Protein AF-A0A0B1TDK6-F1 (afdb_monomer_lite)

Sequence (48 aa):
MDMTNGKANTFIKGIENPHSLAISDEGTVYISQMHPNQIIQISLPDQA

InterPro domains:
  IPR011042 Six-bladed beta-propeller, TolB-like [G3DSA:2.120.10.30] (1-48)

Secondary structure (DSSP, 8-state):
--TTT----------SSEEEEEE-TT-EEEEEETTTTEEEEEEPPP--

Structure (mmCIF, N/CA/C/O backbone):
data_AF-A0A0B1TDK6-F1
#
_entry.i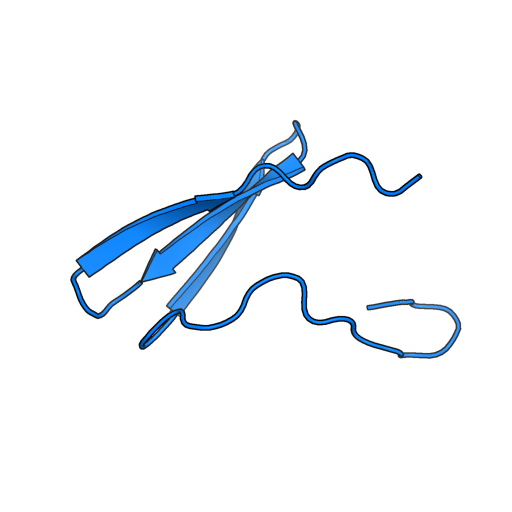d   AF-A0A0B1TDK6-F1
#
loop_
_atom_site.group_PDB
_atom_site.id
_atom_site.type_symbol
_atom_site.label_atom_id
_atom_site.label_alt_id
_atom_site.label_comp_id
_atom_site.label_asym_id
_atom_site.label_entity_id
_atom_site.label_seq_id
_atom_site.pdbx_PDB_ins_code
_atom_site.Cartn_x
_atom_site.Cartn_y
_atom_site.Cartn_z
_atom_site.occupancy
_atom_site.B_iso_or_equiv
_atom_site.auth_seq_id
_atom_site.auth_comp_id
_atom_site.auth_asym_id
_atom_site.auth_atom_id
_atom_site.pdbx_PDB_model_num
ATOM 1 N N . MET A 1 1 ? -10.733 5.145 5.936 1.00 82.75 1 MET A N 1
ATOM 2 C CA . MET A 1 1 ? -11.994 5.910 6.015 1.00 82.75 1 MET A CA 1
ATOM 3 C C . MET A 1 1 ? -12.216 6.212 7.475 1.00 82.75 1 MET A C 1
ATOM 5 O O . MET A 1 1 ? -12.095 5.297 8.276 1.00 82.75 1 MET A O 1
ATOM 9 N N . ASP A 1 2 ? -12.475 7.465 7.816 1.00 88.19 2 ASP A N 1
ATOM 10 C CA . ASP A 1 2 ? -12.934 7.811 9.153 1.00 88.19 2 ASP A CA 1
ATOM 11 C C . ASP A 1 2 ? -14.333 7.210 9.340 1.00 88.19 2 ASP A C 1
ATOM 13 O O . ASP A 1 2 ? -15.278 7.580 8.643 1.00 88.19 2 ASP A O 1
ATOM 17 N N . MET A 1 3 ? -14.452 6.231 10.237 1.00 90.38 3 MET A N 1
ATOM 18 C CA . MET A 1 3 ? -15.708 5.509 10.456 1.00 90.38 3 MET A CA 1
ATOM 19 C C . MET A 1 3 ? -16.743 6.330 11.239 1.00 90.38 3 MET A C 1
ATOM 21 O O . MET A 1 3 ? -17.888 5.905 11.345 1.00 90.38 3 MET A O 1
ATOM 25 N N . THR A 1 4 ? -16.375 7.504 11.761 1.00 95.75 4 THR A N 1
ATOM 26 C CA . THR A 1 4 ? -17.296 8.404 12.471 1.00 95.75 4 THR A CA 1
ATOM 27 C C . THR A 1 4 ? -18.066 9.318 11.520 1.00 95.75 4 THR A C 1
ATOM 29 O O . THR A 1 4 ? -19.228 9.629 11.770 1.00 95.75 4 THR A O 1
ATOM 32 N N . ASN A 1 5 ? -17.437 9.743 10.417 1.00 94.88 5 ASN A N 1
ATOM 33 C CA . ASN A 1 5 ? -17.999 10.731 9.486 1.00 94.88 5 ASN A CA 1
ATOM 34 C C . ASN A 1 5 ? -17.936 10.313 8.004 1.00 94.88 5 ASN A C 1
ATOM 36 O O . ASN A 1 5 ? -18.372 11.066 7.135 1.00 94.88 5 ASN A O 1
ATOM 40 N N . GLY A 1 6 ? -17.389 9.135 7.698 1.00 95.38 6 GLY A N 1
ATOM 41 C CA . GLY A 1 6 ? -17.301 8.586 6.346 1.00 95.38 6 GLY A CA 1
ATOM 42 C C . GLY A 1 6 ? -16.261 9.256 5.444 1.00 95.38 6 GLY A C 1
ATOM 43 O O . GLY A 1 6 ? -16.164 8.901 4.268 1.00 95.38 6 GLY A O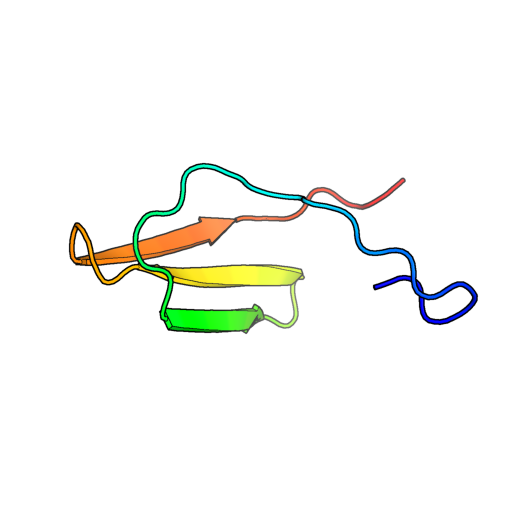 1
ATOM 44 N N . LYS A 1 7 ? -15.462 10.209 5.943 1.00 94.69 7 LYS A N 1
ATOM 45 C CA . LYS A 1 7 ? -14.445 10.876 5.124 1.00 94.69 7 LYS A CA 1
ATOM 46 C C . LYS A 1 7 ? -13.312 9.913 4.779 1.00 94.69 7 LYS A C 1
ATOM 48 O O . LYS A 1 7 ? -12.734 9.239 5.633 1.00 94.69 7 LYS A O 1
ATOM 53 N N . ALA A 1 8 ? -12.963 9.862 3.499 1.00 92.00 8 ALA A N 1
ATOM 54 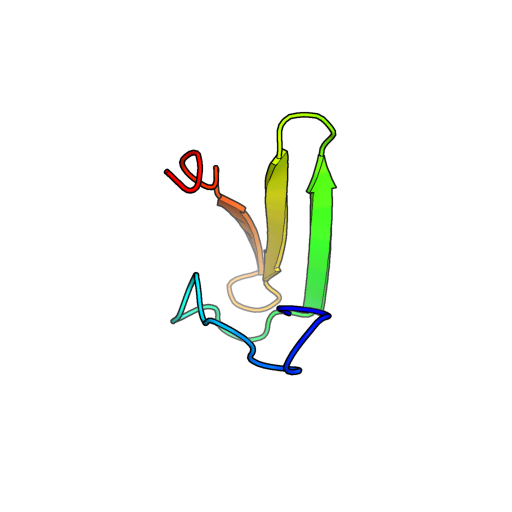C CA . ALA A 1 8 ? -11.783 9.166 3.008 1.00 92.00 8 ALA A CA 1
ATOM 55 C C . ALA A 1 8 ? -10.682 10.181 2.680 1.00 92.00 8 ALA A C 1
ATOM 57 O O . ALA A 1 8 ? -10.958 11.234 2.109 1.00 92.00 8 ALA A O 1
ATOM 58 N N . ASN A 1 9 ? -9.438 9.839 3.011 1.00 89.25 9 ASN A N 1
ATOM 59 C CA . ASN A 1 9 ? -8.258 10.624 2.662 1.00 89.25 9 ASN A CA 1
ATOM 60 C C . ASN A 1 9 ? -7.444 9.874 1.607 1.00 89.25 9 ASN A C 1
ATOM 62 O O . ASN A 1 9 ? -7.326 8.650 1.656 1.00 89.25 9 ASN A O 1
ATOM 66 N N . THR A 1 10 ? -6.871 10.612 0.658 1.00 90.38 10 THR A N 1
ATOM 67 C CA . THR A 1 10 ? -5.906 10.056 -0.298 1.00 90.38 10 THR A CA 1
ATOM 68 C C . THR A 1 10 ? -4.510 10.135 0.306 1.00 90.38 10 THR A C 1
ATOM 70 O O . THR A 1 10 ? -4.044 11.235 0.587 1.00 90.38 10 THR A O 1
ATOM 73 N N . PHE A 1 11 ? -3.841 8.995 0.478 1.00 87.56 11 PHE A N 1
ATOM 74 C CA . PHE A 1 11 ? -2.474 8.937 1.015 1.00 87.56 11 PHE A CA 1
ATOM 75 C C . PHE A 1 11 ? -1.406 8.705 -0.066 1.00 87.56 11 PHE A C 1
ATOM 77 O O . PHE A 1 11 ? -0.244 9.027 0.147 1.00 87.56 11 PHE A O 1
ATOM 84 N N . ILE A 1 12 ? -1.790 8.203 -1.245 1.00 90.00 12 ILE A N 1
ATOM 85 C CA . ILE A 1 12 ? -0.909 8.086 -2.412 1.00 90.00 12 ILE A CA 1
ATOM 86 C C . ILE A 1 12 ? -1.680 8.356 -3.709 1.00 90.00 12 ILE A C 1
ATOM 88 O O . ILE A 1 12 ? -2.878 8.091 -3.805 1.00 90.00 12 ILE A O 1
ATOM 92 N N . LYS A 1 13 ? -0.988 8.909 -4.709 1.00 92.00 13 LYS A N 1
ATOM 93 C CA . LYS A 1 13 ? -1.486 9.168 -6.068 1.00 92.00 13 LYS A CA 1
ATOM 94 C C . LYS A 1 13 ? -0.472 8.651 -7.091 1.00 92.00 13 LYS A C 1
ATOM 96 O O . LYS A 1 13 ? 0.682 8.427 -6.746 1.00 92.00 13 LYS A O 1
ATOM 101 N N . GLY A 1 14 ? -0.896 8.507 -8.347 1.00 92.56 14 GLY A N 1
ATOM 102 C CA . GLY A 1 14 ? 0.000 8.157 -9.458 1.00 92.56 14 GLY A CA 1
ATOM 103 C C . GLY A 1 14 ? 0.288 6.662 -9.621 1.00 92.56 14 GLY A C 1
ATOM 104 O O . GLY A 1 14 ? 1.175 6.306 -10.386 1.00 92.56 14 GLY A O 1
ATOM 105 N N . ILE A 1 15 ? -0.453 5.789 -8.932 1.00 92.50 15 ILE A N 1
ATOM 106 C CA . ILE A 1 15 ? -0.386 4.345 -9.175 1.00 92.50 15 ILE A CA 1
ATOM 107 C C . ILE A 1 15 ? -1.263 4.019 -10.380 1.00 92.50 15 ILE A C 1
ATOM 109 O O . ILE A 1 15 ? -2.471 4.254 -10.360 1.00 92.50 15 ILE A O 1
ATOM 113 N N . GLU A 1 16 ? -0.649 3.473 -11.421 1.00 95.25 16 GLU A N 1
ATOM 114 C CA . GLU A 1 16 ? -1.330 3.094 -12.653 1.00 95.25 16 GLU A CA 1
ATOM 115 C C . GLU A 1 16 ? -1.831 1.646 -12.571 1.00 95.25 16 GLU A C 1
ATOM 117 O O . GLU A 1 16 ? -1.072 0.730 -12.273 1.00 95.25 16 GLU A O 1
ATOM 122 N N . ASN A 1 17 ? -3.122 1.435 -12.831 1.00 95.12 17 ASN A N 1
ATOM 123 C CA . ASN A 1 17 ? -3.779 0.124 -12.784 1.00 95.12 17 ASN A CA 1
ATOM 124 C C . ASN A 1 17 ? -3.494 -0.698 -11.493 1.00 95.12 17 ASN A C 1
ATOM 126 O O . ASN A 1 17 ? -2.977 -1.821 -11.570 1.00 95.12 17 ASN A O 1
ATOM 130 N N . PRO A 1 18 ? -3.786 -0.157 -10.289 1.00 94.88 18 PRO A N 1
ATOM 131 C CA . PRO A 1 18 ? -3.700 -0.922 -9.047 1.00 94.88 18 PRO A CA 1
ATOM 132 C C . PRO A 1 18 ? -4.777 -2.013 -9.015 1.00 94.88 18 PRO A C 1
ATOM 134 O O . PRO A 1 18 ? -5.931 -1.755 -9.350 1.00 94.88 18 PRO A O 1
ATOM 137 N N . HIS A 1 19 ? -4.413 -3.219 -8.580 1.00 95.44 19 HIS A N 1
ATOM 138 C CA . HIS A 1 19 ? -5.339 -4.359 -8.562 1.00 95.44 19 HIS A CA 1
ATOM 139 C C . HIS A 1 19 ? -5.671 -4.882 -7.163 1.00 95.44 19 HIS A C 1
ATOM 141 O O . HIS A 1 19 ? -6.792 -5.314 -6.915 1.00 95.44 19 HIS A O 1
ATOM 147 N N . SER A 1 20 ? -4.710 -4.846 -6.243 1.00 96.00 20 SER A N 1
ATOM 148 C CA . SER A 1 20 ? -4.854 -5.382 -4.892 1.00 96.00 20 SER A CA 1
ATOM 149 C C . SER A 1 20 ? -4.001 -4.590 -3.908 1.00 96.00 20 SER A C 1
ATOM 151 O O . SER A 1 20 ? -3.017 -3.952 -4.298 1.00 96.00 20 SER A O 1
ATOM 153 N N . LEU A 1 21 ? -4.396 -4.634 -2.636 1.00 95.50 21 LEU A N 1
ATOM 154 C CA . LEU A 1 21 ? -3.731 -3.984 -1.516 1.00 95.50 21 LEU A CA 1
ATOM 155 C C . LEU A 1 21 ? -3.720 -4.927 -0.308 1.00 95.50 21 LEU A C 1
ATOM 157 O O . LEU A 1 21 ? -4.742 -5.531 0.015 1.00 95.50 21 LEU A O 1
ATOM 161 N N . ALA A 1 22 ? -2.579 -5.010 0.370 1.00 95.88 22 ALA A N 1
ATOM 162 C CA . ALA A 1 22 ? -2.414 -5.702 1.643 1.00 95.88 22 ALA A CA 1
ATOM 163 C C . ALA A 1 22 ? -1.664 -4.802 2.631 1.00 95.88 22 ALA A C 1
ATOM 165 O O . ALA A 1 22 ? -0.879 -3.946 2.224 1.00 95.88 22 ALA A O 1
ATOM 166 N N . ILE A 1 23 ? -1.916 -4.988 3.922 1.00 93.31 23 ILE A N 1
ATOM 167 C CA . ILE A 1 23 ? -1.264 -4.244 5.001 1.00 93.31 23 ILE A CA 1
ATOM 168 C C . ILE A 1 23 ? -0.642 -5.275 5.935 1.00 93.31 23 ILE A C 1
ATOM 170 O O . ILE A 1 23 ? -1.301 -6.259 6.271 1.00 93.31 23 ILE A O 1
ATOM 174 N N . SER A 1 24 ? 0.617 -5.076 6.300 1.00 92.31 24 SER A N 1
ATOM 175 C CA . SER A 1 24 ? 1.312 -5.912 7.274 1.00 92.31 24 SER A CA 1
ATOM 176 C C . SER A 1 24 ? 1.074 -5.451 8.714 1.00 92.31 24 SER A C 1
ATOM 178 O O . SER A 1 24 ? 0.547 -4.361 8.951 1.00 92.31 24 SER A O 1
ATOM 180 N N . ASP A 1 25 ? 1.477 -6.271 9.684 1.00 90.69 25 ASP A N 1
ATOM 181 C CA . ASP A 1 25 ? 1.269 -6.003 11.114 1.00 90.69 25 ASP A CA 1
ATOM 182 C C . ASP A 1 25 ? 2.005 -4.737 11.592 1.00 90.69 25 ASP A C 1
ATOM 184 O O . ASP A 1 25 ? 1.550 -4.045 12.499 1.00 90.69 25 ASP A O 1
ATOM 188 N N . GLU A 1 26 ? 3.116 -4.392 10.943 1.00 89.12 26 GLU A N 1
ATOM 189 C CA . GLU A 1 26 ? 3.892 -3.170 11.164 1.00 89.12 26 GLU A CA 1
ATOM 190 C C . GLU A 1 26 ? 3.351 -1.937 10.414 1.00 89.12 26 GLU A C 1
ATOM 192 O O . GLU A 1 26 ? 3.974 -0.877 10.436 1.00 89.12 26 GLU A O 1
ATOM 197 N N . GLY A 1 27 ? 2.208 -2.056 9.731 1.00 88.56 27 GLY A N 1
ATOM 198 C CA . GLY A 1 27 ? 1.550 -0.940 9.045 1.00 88.56 27 GLY A CA 1
ATOM 199 C C . GLY A 1 27 ? 2.126 -0.603 7.667 1.00 88.56 27 GLY A C 1
ATOM 200 O O . GLY A 1 27 ? 1.800 0.445 7.100 1.00 88.56 27 GLY A O 1
ATOM 201 N N . THR A 1 28 ? 2.958 -1.477 7.092 1.00 92.25 28 THR A N 1
ATOM 202 C CA . THR A 1 28 ? 3.441 -1.300 5.719 1.00 92.25 28 THR A CA 1
ATOM 203 C C . THR A 1 28 ? 2.355 -1.713 4.732 1.00 92.25 28 THR A C 1
ATOM 205 O O . THR A 1 28 ? 1.773 -2.792 4.821 1.00 92.25 28 THR A O 1
ATOM 208 N N . VAL A 1 29 ? 2.087 -0.845 3.759 1.00 94.06 29 VAL A N 1
ATOM 209 C CA . VAL A 1 29 ? 1.102 -1.080 2.706 1.00 94.06 29 VAL A CA 1
ATOM 210 C C . VAL A 1 29 ? 1.803 -1.603 1.458 1.00 94.06 29 VAL A C 1
ATOM 212 O O . VAL A 1 29 ? 2.720 -0.968 0.934 1.00 94.06 29 VAL A O 1
ATOM 215 N N . TYR A 1 30 ? 1.323 -2.734 0.954 1.00 95.62 30 TYR A N 1
ATOM 216 C CA . TYR A 1 30 ? 1.756 -3.359 -0.288 1.00 95.62 30 TYR A CA 1
ATOM 217 C C . TYR A 1 30 ? 0.655 -3.236 -1.333 1.00 95.62 30 TYR A C 1
ATOM 219 O O . TYR A 1 30 ? -0.495 -3.586 -1.070 1.00 95.62 30 TYR A O 1
ATOM 227 N N . ILE A 1 31 ? 0.998 -2.757 -2.527 1.00 96.12 31 ILE A N 1
ATOM 228 C CA . ILE A 1 31 ? 0.046 -2.549 -3.622 1.00 96.12 31 ILE A CA 1
ATOM 229 C C . ILE A 1 31 ? 0.544 -3.290 -4.855 1.00 96.12 31 ILE A C 1
ATOM 231 O O . ILE A 1 31 ? 1.661 -3.050 -5.316 1.00 96.12 31 ILE A O 1
ATOM 235 N N . SER A 1 32 ? -0.291 -4.164 -5.420 1.00 97.50 32 SER A N 1
ATOM 236 C CA . SER A 1 32 ? 0.014 -4.817 -6.692 1.00 97.50 32 SER A CA 1
ATOM 237 C C . SER A 1 32 ? -0.370 -3.902 -7.855 1.00 97.50 32 SER A C 1
ATOM 239 O O . SER A 1 32 ? -1.556 -3.624 -8.068 1.00 97.50 32 SER A O 1
ATOM 241 N N . GLN A 1 33 ? 0.623 -3.460 -8.619 1.00 96.06 33 GLN A N 1
ATOM 242 C CA . GLN A 1 33 ? 0.460 -2.578 -9.766 1.00 96.06 33 GLN A CA 1
ATOM 243 C C . GLN A 1 33 ? 0.609 -3.368 -11.074 1.00 96.06 33 GLN A C 1
ATOM 245 O O . GLN A 1 33 ? 1.687 -3.878 -11.376 1.00 96.06 33 GLN A O 1
ATOM 250 N N . MET A 1 34 ? -0.455 -3.448 -11.877 1.00 94.88 34 MET A N 1
ATOM 251 C CA . MET A 1 34 ? -0.472 -4.231 -13.127 1.00 94.88 34 MET A CA 1
ATOM 252 C C . MET A 1 34 ? 0.192 -3.531 -14.323 1.00 94.88 34 MET A C 1
ATOM 254 O O . MET A 1 34 ? 0.406 -4.141 -15.365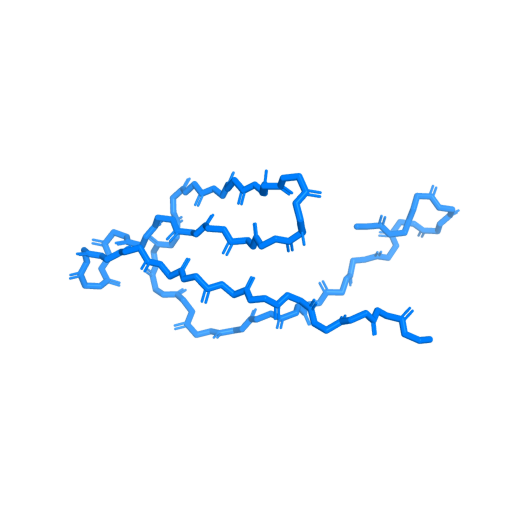 1.00 94.88 34 MET A O 1
ATOM 258 N N . HIS A 1 35 ? 0.520 -2.248 -14.211 1.00 92.56 35 HIS A N 1
ATOM 259 C CA . HIS A 1 35 ? 1.357 -1.540 -15.179 1.00 92.56 35 HIS A CA 1
ATOM 260 C C . HIS A 1 35 ? 2.208 -0.545 -14.397 1.00 92.56 35 HIS A C 1
ATOM 262 O O . HIS A 1 35 ? 1.622 0.350 -13.796 1.00 92.56 35 HIS A O 1
ATOM 268 N N . PRO A 1 36 ? 3.540 -0.709 -14.295 1.00 94.12 36 PRO A N 1
ATOM 269 C CA . PRO A 1 36 ? 4.446 -1.517 -15.125 1.00 94.12 36 PRO A CA 1
ATOM 270 C C . PRO A 1 36 ? 4.783 -2.929 -14.578 1.00 94.12 36 PRO A C 1
ATOM 272 O O . PRO A 1 36 ? 5.903 -3.394 -14.761 1.00 94.12 36 PRO A O 1
ATOM 275 N N . ASN A 1 37 ? 3.839 -3.635 -13.938 1.00 96.06 37 ASN A N 1
ATOM 276 C CA . ASN A 1 37 ? 4.043 -4.956 -13.305 1.00 96.06 37 ASN A CA 1
AT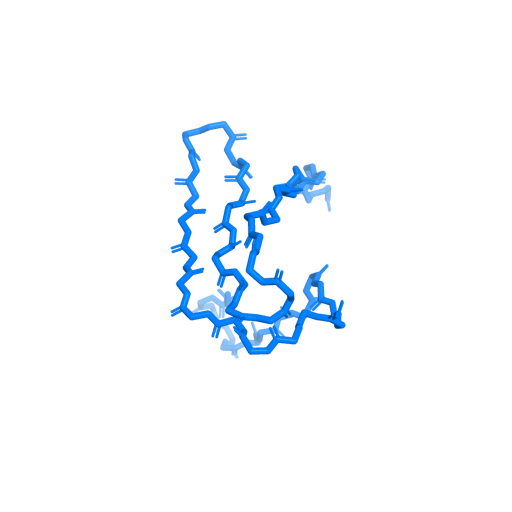OM 277 C C . ASN A 1 37 ? 5.010 -4.924 -12.111 1.00 96.06 37 ASN A C 1
ATOM 279 O O . ASN A 1 37 ? 6.083 -5.524 -12.140 1.00 96.06 37 ASN A O 1
ATOM 283 N N . GLN A 1 38 ? 4.621 -4.237 -11.040 1.00 96.62 38 GLN A N 1
ATOM 284 C CA . GLN A 1 38 ? 5.450 -4.113 -9.841 1.00 96.62 38 GLN A CA 1
ATOM 285 C C . GLN A 1 38 ? 4.630 -4.187 -8.553 1.00 96.62 38 GLN A C 1
ATOM 287 O O . GLN A 1 38 ? 3.410 -4.019 -8.561 1.00 96.62 38 GLN A O 1
ATOM 292 N N . ILE A 1 39 ? 5.319 -4.415 -7.435 1.00 96.44 39 ILE A N 1
ATOM 293 C CA . ILE A 1 39 ? 4.754 -4.261 -6.095 1.00 96.44 39 ILE A CA 1
ATOM 294 C C . ILE A 1 39 ? 5.293 -2.962 -5.509 1.00 96.44 39 ILE A C 1
ATOM 296 O O . ILE A 1 39 ? 6.504 -2.794 -5.379 1.00 96.44 39 ILE A O 1
ATOM 300 N N . ILE A 1 40 ? 4.395 -2.044 -5.164 1.00 95.12 40 ILE A N 1
ATOM 301 C CA . ILE A 1 40 ? 4.753 -0.816 -4.455 1.00 95.12 40 ILE A CA 1
ATOM 302 C C . ILE A 1 40 ? 4.663 -1.095 -2.958 1.00 95.12 40 ILE A C 1
ATOM 304 O O . ILE A 1 40 ? 3.655 -1.625 -2.491 1.00 95.12 40 ILE A O 1
ATOM 308 N N . GLN A 1 41 ? 5.697 -0.701 -2.220 1.00 94.94 41 GLN A N 1
ATOM 309 C CA . GLN A 1 41 ? 5.734 -0.740 -0.764 1.00 94.94 41 GLN A CA 1
ATOM 310 C C . GLN A 1 41 ? 5.734 0.687 -0.214 1.00 94.94 41 GLN A C 1
ATOM 312 O O . GLN A 1 41 ? 6.527 1.524 -0.646 1.00 94.94 41 GLN A O 1
ATOM 317 N N . ILE A 1 42 ? 4.849 0.962 0.741 1.00 91.25 42 ILE A N 1
ATOM 318 C CA . ILE A 1 42 ? 4.717 2.273 1.377 1.00 91.25 42 ILE A CA 1
ATOM 319 C C . ILE A 1 42 ? 4.665 2.061 2.880 1.00 91.25 42 ILE A C 1
ATOM 321 O O . ILE A 1 42 ? 3.740 1.432 3.391 1.00 91.25 42 ILE A O 1
ATOM 325 N N . SER A 1 43 ? 5.627 2.631 3.592 1.00 86.56 43 SER A N 1
ATOM 326 C CA . SER A 1 43 ? 5.512 2.803 5.035 1.00 86.56 43 SER A CA 1
ATOM 327 C C . SER A 1 43 ? 4.706 4.068 5.286 1.00 86.56 43 SER A C 1
ATOM 329 O O . SER A 1 43 ? 5.122 5.162 4.897 1.00 86.56 43 SER A O 1
ATOM 331 N N . LEU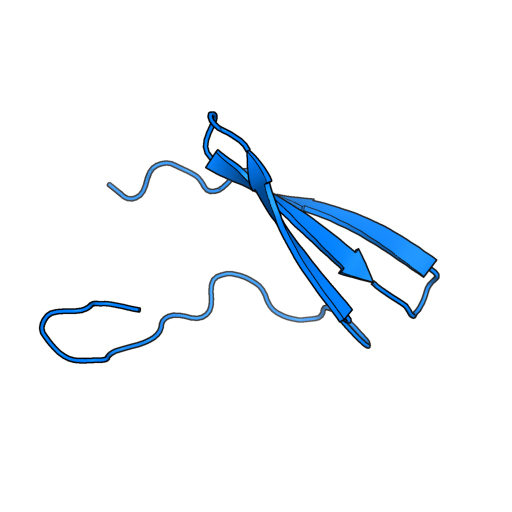 A 1 44 ? 3.523 3.920 5.877 1.00 74.75 44 LEU A N 1
ATOM 332 C CA . LEU A 1 44 ? 2.759 5.074 6.327 1.00 74.75 44 LEU A CA 1
ATOM 333 C C . LEU A 1 44 ? 3.491 5.653 7.545 1.00 74.75 44 LEU A C 1
ATOM 335 O O . LEU A 1 44 ? 3.696 4.915 8.507 1.00 74.75 44 LEU A O 1
ATOM 339 N N . PRO A 1 45 ? 3.934 6.924 7.522 1.00 66.19 45 PRO A N 1
ATOM 340 C CA . PRO A 1 45 ? 4.413 7.552 8.744 1.00 66.19 45 PRO A CA 1
ATOM 341 C C . PRO A 1 45 ? 3.272 7.554 9.764 1.00 66.19 45 PRO A C 1
ATOM 343 O O . PRO A 1 45 ? 2.110 7.716 9.370 1.00 66.19 45 PRO A O 1
ATOM 346 N N . ASP A 1 46 ? 3.607 7.376 11.045 1.00 58.66 46 ASP A N 1
ATOM 347 C CA . ASP A 1 46 ? 2.639 7.483 12.137 1.00 58.66 46 ASP A CA 1
ATOM 348 C C . ASP A 1 46 ? 1.795 8.745 11.928 1.00 58.66 46 ASP A C 1
ATOM 350 O O . ASP A 1 46 ? 2.326 9.852 11.783 1.00 58.66 46 ASP A O 1
ATOM 354 N N . GLN A 1 47 ? 0.473 8.575 11.840 1.00 54.72 47 GLN A N 1
ATOM 355 C CA . GLN A 1 47 ? -0.439 9.712 11.844 1.00 54.72 47 GLN A CA 1
ATOM 356 C C . GLN A 1 47 ? -0.385 10.332 13.242 1.00 54.72 47 GLN A C 1
ATOM 358 O O . GLN A 1 47 ? -1.026 9.828 14.161 1.00 54.72 47 GLN A O 1
ATOM 363 N N . ALA A 1 48 ? 0.436 11.373 13.392 1.00 38.62 48 ALA A N 1
ATOM 364 C CA . ALA A 1 48 ? 0.458 12.246 14.563 1.00 38.62 48 ALA A CA 1
ATOM 365 C C . ALA A 1 48 ? -0.844 13.050 14.696 1.00 38.62 48 ALA A C 1
ATOM 367 O O . ALA A 1 48 ? -1.418 13.431 13.646 1.00 38.62 48 ALA A O 1
#

Foldseek 3Di:
DPPVPPDDDDPDDDQAQWDDWDADPQGWIWIQGPVVGDIDIDRDPPPD

Organism: Oesophagostomum dentatum (NCBI:txid61180)

Radius of gyration: 12.29 Å; chains: 1; bounding box: 24×18×30 Å

pLDDT: mean 89.45, std 11.63, range [38.62, 97.5]